Protein AF-A0A3P7WAK5-F1 (afdb_monomer_lite)

Organism: NCBI:txid42155

Secondary structure (DSSP, 8-state):
-HHHHHHHHHHHHHHHHHHHHHHTT---HHHHHHHHHHHHHHHHHHSS-SS--SS-HHHHTTT-SPPTT--------TTSSHHHHHHHHHHHHHH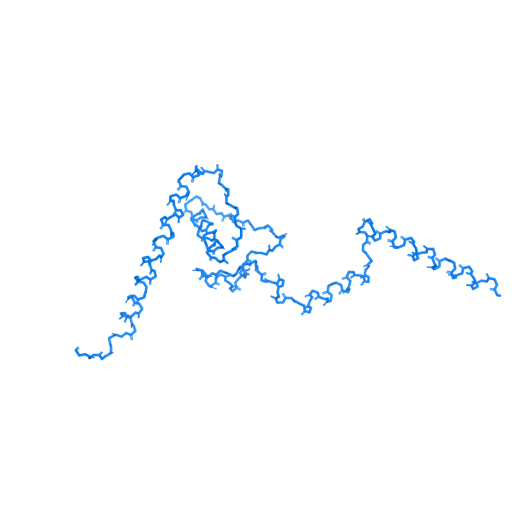TT-------SSS-HHHHHHHHHHHHHHHHHHHHHHHHHHHHHH------

Sequence (144 aa):
MLRSDRRREINKAIRDESIRLRGKGFRSLIDVRSELKSELIKDQMKMNGVAQWKRFDLLNRFMRGFRPGEMTVITGGTGFGKTTFLCEYALDLLVQGVRTLFCSFEMPDEKILKWMLVQFAALVFFLISFYIYFILDDKIACYR

Structure (mmCIF, N/CA/C/O backbone):
data_AF-A0A3P7WAK5-F1
#
_entry.id   AF-A0A3P7WAK5-F1
#
loop_
_atom_site.group_PDB
_atom_site.id
_atom_site.type_symbol
_atom_site.label_atom_id
_atom_site.label_alt_id
_atom_site.label_comp_id
_atom_site.label_asym_id
_atom_site.label_entity_id
_atom_site.label_seq_id
_atom_site.pdbx_PDB_ins_code
_atom_site.Cartn_x
_atom_site.Cartn_y
_atom_site.Cartn_z
_atom_site.occupancy
_atom_site.B_iso_or_equiv
_atom_site.auth_seq_id
_atom_site.auth_comp_id
_atom_site.auth_asym_id
_atom_site.auth_atom_id
_atom_site.pdbx_PDB_model_num
ATOM 1 N N . MET A 1 1 ? -32.601 15.902 55.111 1.00 52.00 1 MET A N 1
ATOM 2 C CA . MET A 1 1 ? -33.177 15.546 53.792 1.00 52.00 1 MET A CA 1
ATOM 3 C C . MET A 1 1 ? -32.788 16.502 52.650 1.00 52.00 1 MET A C 1
ATOM 5 O O . MET A 1 1 ? -32.572 16.023 51.554 1.00 52.00 1 MET A O 1
ATOM 9 N N . LEU A 1 2 ? -32.551 17.806 52.866 1.00 57.34 2 LEU A N 1
ATOM 10 C CA . LEU A 1 2 ? -32.174 18.763 51.790 1.00 57.34 2 LEU A CA 1
ATOM 11 C C . LEU A 1 2 ? -30.768 18.601 51.150 1.00 57.34 2 LEU A C 1
ATOM 13 O O . LEU A 1 2 ? -30.454 19.245 50.150 1.00 57.34 2 LEU A O 1
ATOM 17 N N . ARG A 1 3 ? -29.879 17.778 51.724 1.00 58.75 3 ARG A N 1
ATOM 18 C CA . ARG A 1 3 ? -28.513 17.531 51.200 1.00 58.75 3 ARG A CA 1
ATOM 19 C C . ARG A 1 3 ? -28.446 16.399 50.165 1.00 58.75 3 ARG A C 1
ATOM 21 O O . ARG A 1 3 ? -27.436 16.281 49.472 1.00 58.75 3 ARG A O 1
ATOM 28 N N . SER A 1 4 ? -29.461 15.538 50.098 1.00 61.03 4 SER A N 1
ATOM 29 C CA . SER A 1 4 ? -29.518 14.429 49.136 1.00 61.03 4 SER A CA 1
ATOM 30 C C . SER A 1 4 ? -30.060 14.876 47.780 1.00 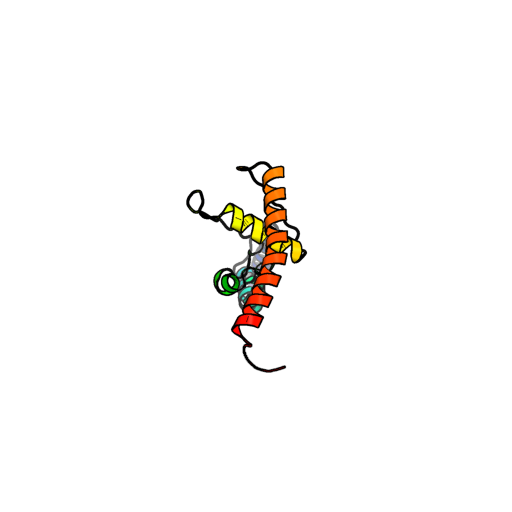61.03 4 SER A C 1
ATOM 32 O O . SER A 1 4 ? -29.533 14.428 46.766 1.00 61.03 4 SER A O 1
ATOM 34 N N . ASP A 1 5 ? -31.016 15.810 47.753 1.00 70.75 5 ASP A N 1
ATOM 35 C CA . ASP A 1 5 ? -31.586 16.333 46.500 1.00 70.75 5 ASP A CA 1
ATOM 36 C C . ASP A 1 5 ? -30.563 17.108 45.673 1.00 70.75 5 ASP A C 1
ATOM 38 O O . ASP A 1 5 ? -30.321 16.779 44.513 1.00 70.75 5 ASP A O 1
ATOM 42 N N . ARG A 1 6 ? -29.834 18.037 46.306 1.00 75.75 6 ARG A N 1
ATOM 43 C CA . ARG A 1 6 ? -28.770 18.794 45.624 1.00 75.75 6 ARG A CA 1
ATOM 44 C C . ARG A 1 6 ? -27.671 17.905 45.045 1.00 75.75 6 ARG A C 1
ATOM 46 O O . ARG A 1 6 ? -27.134 18.204 43.987 1.00 75.75 6 ARG A O 1
ATOM 53 N N . ARG A 1 7 ? -27.342 16.782 45.697 1.00 78.38 7 ARG A N 1
ATOM 54 C CA . ARG A 1 7 ? -26.376 15.811 45.149 1.00 78.38 7 ARG A CA 1
ATOM 55 C C . ARG A 1 7 ? -26.893 15.151 43.872 1.00 78.38 7 ARG A C 1
ATOM 57 O O . ARG A 1 7 ? -26.117 14.900 42.954 1.00 78.38 7 ARG A O 1
ATOM 64 N N . ARG A 1 8 ? -28.195 14.875 43.809 1.00 79.75 8 ARG A N 1
ATOM 65 C CA . ARG A 1 8 ? -28.838 14.264 42.644 1.00 79.75 8 ARG A CA 1
ATOM 66 C C . ARG A 1 8 ? -28.888 15.238 41.466 1.00 79.75 8 ARG A C 1
ATOM 68 O O . ARG A 1 8 ? -28.600 14.828 40.346 1.00 79.75 8 ARG A O 1
ATOM 75 N N . GLU A 1 9 ? -29.163 16.512 41.732 1.00 81.44 9 GLU A N 1
ATOM 76 C CA . GLU A 1 9 ? -29.130 17.587 40.732 1.00 81.44 9 GLU A CA 1
ATOM 77 C C . GLU A 1 9 ? -27.726 17.832 40.180 1.00 81.44 9 GLU A C 1
ATOM 79 O O . GLU A 1 9 ? -27.555 17.873 38.966 1.00 81.44 9 GLU A O 1
ATOM 84 N N . ILE A 1 10 ? -26.708 17.903 41.047 1.00 82.25 10 ILE A N 1
ATOM 85 C CA . ILE A 1 10 ? -25.308 18.066 40.624 1.00 82.25 10 ILE A CA 1
ATOM 86 C C . ILE A 1 10 ? -24.882 16.902 39.722 1.00 82.25 10 ILE A C 1
ATOM 88 O O . ILE A 1 10 ? -24.328 17.118 38.648 1.00 82.25 10 ILE A O 1
ATOM 92 N N . ASN A 1 11 ? -25.199 15.664 40.111 1.00 81.94 11 ASN A N 1
ATOM 93 C CA . ASN A 1 11 ? -24.878 14.491 39.298 1.00 81.94 11 ASN A CA 1
ATOM 94 C C . ASN A 1 11 ? -25.621 14.485 37.955 1.00 81.94 11 ASN A C 1
ATOM 96 O O . ASN A 1 11 ? -25.069 14.026 36.955 1.00 81.94 11 ASN A O 1
ATOM 100 N N . LYS A 1 12 ? -26.858 14.995 37.914 1.00 85.00 12 LYS A N 1
ATOM 101 C CA . LYS A 1 12 ? -27.623 15.141 36.672 1.00 85.00 12 LYS A CA 1
ATOM 102 C C . LYS A 1 12 ? -27.003 16.203 35.760 1.00 85.00 12 LYS A C 1
ATOM 104 O O . LYS A 1 12 ? -26.785 15.915 34.590 1.00 85.00 12 LYS A O 1
ATOM 109 N N . ALA A 1 13 ? -26.630 17.361 36.305 1.00 82.38 13 ALA A N 1
ATOM 110 C CA . ALA A 1 13 ? -25.971 18.433 35.562 1.00 82.38 13 ALA A CA 1
ATOM 111 C C . ALA A 1 13 ? -24.623 17.981 34.981 1.00 82.38 13 ALA A C 1
ATOM 113 O O . ALA A 1 13 ? -24.386 18.148 33.791 1.00 82.38 13 ALA A O 1
ATOM 114 N N . ILE A 1 14 ? -23.781 17.310 35.778 1.00 81.62 14 ILE A N 1
ATOM 115 C CA . ILE A 1 14 ? -22.507 16.740 35.304 1.00 81.62 14 ILE A CA 1
ATOM 116 C C . ILE A 1 14 ? -22.750 15.751 34.158 1.00 81.62 14 ILE A C 1
ATOM 118 O O . ILE A 1 14 ? -22.017 15.755 33.169 1.00 81.62 14 ILE A O 1
ATOM 122 N N . ARG A 1 15 ? -23.784 14.907 34.266 1.00 79.62 15 ARG A N 1
ATOM 123 C CA . ARG A 1 15 ? -24.112 13.927 33.227 1.00 79.62 15 ARG A CA 1
ATOM 124 C C . ARG A 1 15 ? -24.590 14.605 31.942 1.00 79.62 15 ARG A C 1
ATOM 126 O O . ARG A 1 15 ? -24.085 14.259 30.877 1.00 79.62 15 ARG A O 1
ATOM 133 N N . ASP A 1 16 ? -25.479 15.585 32.035 1.00 81.81 16 ASP A N 1
ATOM 134 C CA . ASP A 1 16 ? -26.000 16.314 30.874 1.00 81.81 16 ASP A CA 1
ATOM 135 C C . ASP A 1 16 ? -24.902 17.142 30.180 1.00 81.81 16 ASP A C 1
ATOM 137 O O . ASP A 1 16 ? -24.783 17.112 28.952 1.00 81.81 16 ASP A O 1
ATOM 141 N N . GLU A 1 17 ? -24.021 17.797 30.945 1.00 76.38 17 GLU A N 1
ATOM 142 C CA . GLU A 1 17 ? -22.853 18.513 30.412 1.00 76.38 17 GLU A CA 1
ATOM 143 C C . GLU A 1 17 ? -21.864 17.541 29.745 1.00 76.38 17 GLU A C 1
ATOM 145 O O . GLU A 1 17 ? -21.356 17.803 28.653 1.00 76.38 17 GLU A O 1
ATOM 150 N N . SER A 1 18 ? -21.638 16.366 30.348 1.00 70.00 18 SER A N 1
ATOM 151 C CA . SER A 1 18 ? -20.743 15.345 29.789 1.00 70.00 18 SER A CA 1
ATOM 152 C C . SER A 1 18 ? -21.228 14.814 28.435 1.00 70.00 18 SER A C 1
ATOM 154 O O . SER A 1 18 ? -20.413 14.545 27.554 1.00 70.00 18 SER A O 1
ATOM 156 N N . ILE A 1 19 ? -22.548 14.722 28.225 1.00 76.31 19 ILE A N 1
ATOM 157 C CA . ILE A 1 19 ? -23.145 14.312 26.945 1.00 76.31 19 ILE A CA 1
ATOM 158 C C . ILE A 1 19 ? -22.887 15.377 25.871 1.00 76.31 19 ILE A C 1
ATOM 160 O O . ILE A 1 19 ? -22.543 15.041 24.738 1.00 76.31 19 ILE A O 1
ATOM 164 N N . ARG A 1 20 ? -22.973 16.664 26.226 1.00 74.25 20 ARG A N 1
ATOM 165 C CA . ARG A 1 20 ? -22.669 17.775 25.307 1.00 74.25 20 ARG A CA 1
ATOM 166 C C . ARG A 1 20 ? -21.195 17.812 24.914 1.00 74.25 20 ARG A C 1
ATOM 168 O O . ARG A 1 20 ? -20.876 18.072 23.756 1.00 74.25 20 ARG A O 1
ATOM 175 N N . LEU A 1 21 ? -20.297 17.515 25.854 1.00 69.88 21 LEU A N 1
ATOM 176 C CA . LEU A 1 21 ? -18.859 17.441 25.590 1.00 69.88 21 LEU A CA 1
ATOM 177 C C . LEU A 1 21 ? -18.498 16.270 24.662 1.00 69.88 21 LEU A C 1
ATOM 179 O O . LEU A 1 21 ? -17.643 16.440 23.792 1.00 69.88 21 LEU A O 1
ATOM 183 N N . ARG A 1 22 ? -19.212 15.136 24.740 1.00 69.38 22 ARG A N 1
ATOM 184 C CA . ARG A 1 22 ? -19.054 14.030 23.773 1.00 69.38 22 ARG A CA 1
ATOM 185 C C . ARG A 1 22 ? -19.344 14.465 22.335 1.00 69.38 22 ARG A C 1
ATOM 187 O O . ARG A 1 22 ? -18.599 14.093 21.435 1.00 69.38 22 ARG A O 1
ATOM 194 N N . GLY A 1 23 ? -20.361 15.306 22.121 1.00 68.75 23 GLY A N 1
ATOM 195 C CA . GLY A 1 23 ? -20.677 15.880 20.804 1.00 68.75 23 GLY A CA 1
ATOM 196 C C . GLY A 1 23 ? -19.587 16.803 20.242 1.00 68.75 23 GLY A C 1
ATOM 197 O O . GLY A 1 23 ? -19.505 16.988 19.033 1.00 68.75 23 GLY A O 1
ATOM 198 N N . LYS A 1 24 ? -18.708 17.334 21.102 1.00 76.12 24 LYS A N 1
ATOM 199 C CA . LYS A 1 24 ? -17.528 18.130 20.723 1.00 76.12 24 LYS A CA 1
ATOM 200 C C . LYS A 1 24 ? -16.251 17.289 20.566 1.00 76.12 24 LYS A C 1
ATOM 202 O O . LYS A 1 24 ? -15.165 17.849 20.462 1.00 76.12 24 LYS A O 1
ATOM 207 N N . GLY A 1 25 ? -16.361 15.959 20.582 1.00 71.50 25 GLY A N 1
ATOM 208 C CA . GLY A 1 25 ? -15.224 15.043 20.446 1.00 71.50 25 GLY A CA 1
ATOM 209 C C . GLY A 1 25 ? -14.473 14.748 21.749 1.00 71.50 25 GLY A C 1
ATOM 210 O O . GLY A 1 25 ? -13.498 13.999 21.724 1.00 71.50 25 GLY A O 1
ATOM 211 N N . PHE A 1 26 ? -14.923 15.272 22.896 1.00 76.25 26 PHE A N 1
ATOM 212 C CA . PHE A 1 26 ? -14.339 14.944 24.198 1.00 76.25 26 PHE A CA 1
ATOM 213 C C . PHE A 1 26 ? -14.810 13.557 24.649 1.00 76.25 26 PHE A C 1
ATOM 215 O O . PHE A 1 26 ? -15.971 13.363 25.016 1.00 76.25 26 PHE A O 1
ATOM 222 N N . ARG A 1 27 ? -13.906 12.574 24.621 1.00 76.31 27 ARG A N 1
ATOM 223 C CA . ARG A 1 27 ? -14.178 11.212 25.103 1.00 76.31 27 ARG A CA 1
ATOM 224 C C . ARG A 1 27 ? -13.791 11.091 26.572 1.00 76.31 27 ARG A C 1
ATOM 226 O O . ARG A 1 27 ? -12.750 11.596 26.986 1.00 76.31 27 ARG A O 1
ATOM 233 N N . SER A 1 28 ? -14.616 10.415 27.370 1.00 80.25 28 SER A N 1
ATOM 234 C CA . SER A 1 28 ? -14.247 10.122 28.758 1.00 80.25 28 SER A CA 1
ATOM 235 C C . SER A 1 28 ? -13.257 8.958 28.814 1.00 80.25 28 SER A C 1
ATOM 237 O O . SER A 1 28 ? -13.271 8.083 27.949 1.00 80.25 28 SER A O 1
ATOM 239 N N . LEU A 1 29 ? -12.440 8.890 29.869 1.00 78.94 29 LEU A N 1
ATOM 240 C CA . LEU A 1 29 ? -11.501 7.779 30.078 1.00 78.94 29 LEU A CA 1
ATOM 241 C C . LEU A 1 29 ? -12.199 6.406 30.091 1.00 78.94 29 LEU A C 1
ATOM 243 O O . LEU A 1 29 ? -11.612 5.401 29.702 1.00 78.94 29 LEU A O 1
ATOM 247 N N . ILE A 1 30 ? -13.462 6.365 30.519 1.00 82.50 30 ILE A N 1
ATOM 248 C CA . ILE A 1 30 ? -14.283 5.150 30.538 1.00 82.50 30 ILE A CA 1
ATOM 249 C C . ILE A 1 30 ? -14.604 4.702 29.107 1.00 82.50 30 ILE A C 1
ATOM 251 O O . ILE A 1 30 ? -14.483 3.515 28.802 1.00 82.50 30 ILE A O 1
ATOM 255 N N . ASP A 1 31 ? -14.946 5.648 28.224 1.00 80.44 31 ASP A N 1
ATOM 256 C CA . ASP A 1 31 ? -15.195 5.360 26.808 1.00 80.44 31 ASP A CA 1
ATOM 257 C C . ASP A 1 31 ? -13.903 4.895 26.127 1.00 80.44 31 ASP A C 1
ATOM 259 O O . ASP A 1 31 ? -13.895 3.837 25.501 1.00 80.44 31 ASP A O 1
ATOM 263 N N . VAL A 1 32 ? -12.792 5.610 26.354 1.00 83.56 32 VAL A N 1
ATOM 264 C CA . VAL A 1 32 ? -11.462 5.252 25.829 1.00 83.56 32 VAL A CA 1
ATOM 265 C C . VAL A 1 32 ? -11.054 3.852 26.289 1.00 83.56 32 VAL A C 1
ATOM 267 O O . VAL A 1 32 ? -10.629 3.034 25.483 1.00 83.56 32 VAL A O 1
ATOM 270 N N . ARG A 1 33 ? -11.244 3.517 27.571 1.00 85.75 33 ARG A N 1
ATOM 271 C CA . ARG A 1 33 ? -10.946 2.176 28.098 1.00 85.75 33 ARG A CA 1
ATOM 272 C C . ARG A 1 33 ? -11.788 1.091 27.428 1.00 85.75 33 ARG A C 1
ATOM 274 O O . ARG A 1 33 ? -11.277 0.001 27.177 1.00 85.75 33 ARG A O 1
ATOM 281 N N . SER A 1 34 ? -13.072 1.351 27.190 1.00 81.19 34 SER A N 1
ATOM 282 C CA . SER A 1 34 ? -13.962 0.382 26.541 1.00 81.19 34 SER A CA 1
ATOM 283 C C . SER A 1 34 ? -13.585 0.145 25.076 1.00 81.19 34 SER A C 1
ATOM 285 O O . SER A 1 34 ? -13.572 -1.000 24.626 1.00 81.19 34 SER A O 1
ATOM 287 N N . GLU A 1 35 ? -13.186 1.206 24.374 1.00 80.69 35 GLU A N 1
ATOM 288 C CA . GLU A 1 35 ? -12.713 1.167 22.993 1.00 80.69 35 GLU A CA 1
ATOM 289 C C . GLU A 1 35 ? -11.379 0.427 22.896 1.00 80.69 35 GLU A C 1
ATOM 291 O O . GLU A 1 35 ? -11.301 -0.559 22.170 1.00 80.69 35 GLU A O 1
ATOM 296 N N . LEU A 1 36 ? -10.393 0.777 23.729 1.00 79.50 36 LEU A N 1
ATOM 297 C CA . LEU A 1 36 ? -9.106 0.077 23.812 1.00 79.50 36 LEU A CA 1
ATOM 298 C C . LEU A 1 36 ? -9.275 -1.411 24.124 1.00 79.50 36 LEU A C 1
ATOM 300 O O . LEU A 1 36 ? -8.626 -2.257 23.517 1.00 79.50 36 LEU A O 1
ATOM 304 N N . LYS A 1 37 ? -10.180 -1.762 25.048 1.00 81.31 37 LYS A N 1
ATOM 305 C CA . LYS A 1 37 ? -10.482 -3.168 25.345 1.00 81.31 37 LYS A CA 1
ATOM 306 C C . LYS A 1 37 ? -11.066 -3.875 24.119 1.00 81.31 37 LYS A C 1
ATOM 308 O O . LYS A 1 37 ? -10.738 -5.029 23.870 1.00 81.31 37 LYS A O 1
ATOM 313 N N . SER A 1 38 ? -11.925 -3.197 23.360 1.00 75.69 38 SER A N 1
ATOM 314 C CA . SER A 1 38 ? -12.497 -3.745 22.129 1.00 75.69 38 SER A CA 1
ATOM 315 C C . SER A 1 38 ? -11.472 -3.871 20.999 1.00 75.69 38 SER A C 1
ATOM 317 O O . SER A 1 38 ? -11.556 -4.821 20.227 1.00 75.69 38 SER A O 1
ATOM 319 N N . GLU A 1 39 ? -10.494 -2.965 20.928 1.00 73.44 39 GLU A N 1
ATOM 320 C CA . GLU A 1 39 ? -9.378 -3.019 19.982 1.00 73.44 39 GLU A CA 1
ATOM 321 C C . GLU A 1 39 ? -8.449 -4.183 20.302 1.00 73.44 39 GLU A C 1
ATOM 323 O O . GLU A 1 39 ? -8.243 -5.031 19.443 1.00 73.44 39 GLU A O 1
ATOM 328 N N . LEU A 1 40 ? -8.016 -4.302 21.559 1.00 73.38 40 LEU A N 1
ATOM 329 C CA . LEU A 1 40 ? -7.126 -5.373 22.011 1.00 73.38 40 LEU A CA 1
ATOM 330 C C . LEU A 1 40 ? -7.732 -6.770 21.794 1.00 73.38 40 LEU A C 1
ATOM 332 O O . LEU A 1 40 ? -7.027 -7.727 21.494 1.00 73.38 40 LEU A O 1
ATOM 336 N N . ILE A 1 41 ? -9.058 -6.902 21.920 1.00 78.38 41 ILE A N 1
ATOM 337 C CA . ILE A 1 41 ? -9.766 -8.167 21.663 1.00 78.38 41 ILE A CA 1
ATOM 338 C C . ILE A 1 41 ? -9.926 -8.435 20.151 1.00 78.38 41 ILE A C 1
ATOM 340 O O . ILE A 1 41 ? -9.973 -9.592 19.739 1.00 78.38 41 ILE A O 1
ATOM 344 N N . LYS A 1 42 ? -9.997 -7.395 19.306 1.00 65.94 42 LYS A N 1
ATOM 345 C CA . LYS A 1 42 ? -10.188 -7.494 17.840 1.00 65.94 42 LYS A CA 1
ATOM 346 C C . LYS A 1 42 ? -8.890 -7.359 17.030 1.00 65.94 42 LYS A C 1
ATOM 348 O O . LYS A 1 42 ? -8.945 -7.273 15.800 1.00 65.94 42 LYS A O 1
ATOM 353 N N . ASP A 1 43 ? -7.742 -7.355 17.698 1.00 64.12 43 ASP A N 1
ATOM 354 C CA . ASP A 1 43 ? -6.461 -6.859 17.180 1.00 64.12 43 ASP A CA 1
ATOM 355 C C . ASP A 1 43 ? -6.027 -7.491 15.851 1.00 64.12 43 ASP A C 1
ATOM 357 O O . ASP A 1 43 ? -5.459 -6.823 14.991 1.00 64.12 43 ASP A O 1
ATOM 361 N N . GLN A 1 44 ? -6.364 -8.763 15.621 1.00 61.41 44 GLN A N 1
ATOM 362 C CA . GLN A 1 44 ? -5.961 -9.502 14.419 1.00 61.41 44 GLN A CA 1
ATOM 363 C C . GLN A 1 44 ? -6.399 -8.821 13.109 1.00 61.41 44 GLN A C 1
ATOM 365 O O . GLN A 1 44 ? -5.648 -8.833 12.139 1.00 61.41 44 GLN A O 1
ATOM 370 N N . MET A 1 45 ? -7.580 -8.192 13.080 1.00 60.47 45 MET A N 1
ATOM 371 C CA . MET A 1 45 ? -8.106 -7.538 11.871 1.00 60.47 45 MET A CA 1
ATOM 372 C C . MET A 1 45 ? -7.616 -6.092 11.713 1.00 60.47 45 MET A C 1
ATOM 374 O O . MET A 1 45 ? -7.519 -5.615 10.589 1.00 60.47 45 MET A O 1
ATOM 378 N N . LYS A 1 46 ? -7.276 -5.400 12.813 1.00 63.97 46 LYS A N 1
ATOM 379 C CA . LYS A 1 46 ? -6.680 -4.048 12.774 1.00 63.97 46 LYS A CA 1
ATOM 380 C C . LYS A 1 46 ? -5.187 -4.068 12.454 1.00 63.97 46 LYS A C 1
ATOM 382 O O . LYS A 1 46 ? -4.667 -3.128 11.864 1.00 63.97 46 LYS A O 1
ATOM 387 N N . MET A 1 47 ? -4.501 -5.136 12.849 1.00 68.25 47 MET A N 1
ATOM 388 C CA . MET A 1 47 ? -3.073 -5.323 12.601 1.00 68.25 47 MET A CA 1
ATOM 389 C C . MET A 1 47 ? -2.749 -5.558 11.123 1.00 68.25 47 MET A C 1
ATOM 391 O O . MET A 1 47 ? -1.606 -5.331 10.715 1.00 68.25 47 MET A O 1
ATOM 395 N N . ASN A 1 48 ? -3.730 -6.021 10.348 1.00 80.62 48 ASN A N 1
ATOM 396 C CA . ASN A 1 48 ? -3.585 -6.324 8.936 1.00 80.62 48 ASN A CA 1
ATOM 397 C C . ASN A 1 48 ? -3.970 -5.104 8.094 1.00 80.62 48 ASN A C 1
ATOM 399 O O . ASN A 1 48 ? -4.967 -4.430 8.346 1.00 80.62 48 ASN A O 1
ATOM 403 N N . GLY A 1 49 ? -3.155 -4.820 7.088 1.00 83.25 49 GLY A N 1
ATOM 404 C CA . GLY A 1 49 ? -3.413 -3.798 6.096 1.00 83.25 49 GLY A CA 1
ATOM 405 C C . GLY A 1 49 ? -4.597 -4.121 5.190 1.00 83.25 49 GLY A C 1
ATOM 406 O O . GLY A 1 49 ? -5.119 -5.236 5.189 1.00 83.25 49 GLY A O 1
ATOM 407 N N . VAL A 1 50 ? -4.981 -3.127 4.384 1.00 83.62 50 VAL A N 1
ATOM 408 C CA . VAL A 1 50 ? -6.105 -3.173 3.428 1.00 83.62 50 VAL A CA 1
ATOM 409 C C . VAL A 1 50 ? -6.043 -4.413 2.536 1.00 83.62 50 VAL A C 1
ATOM 411 O O . VAL A 1 50 ? -7.068 -5.016 2.231 1.00 83.62 50 VAL A O 1
ATOM 414 N N . ALA A 1 51 ? -4.835 -4.801 2.147 1.00 85.31 51 ALA A N 1
ATOM 415 C CA . ALA A 1 51 ? -4.544 -6.040 1.455 1.00 85.31 51 ALA A CA 1
ATOM 416 C C . ALA A 1 51 ? -3.205 -6.586 1.953 1.00 85.31 51 ALA A C 1
ATOM 418 O O . ALA A 1 51 ? -2.307 -5.826 2.328 1.00 85.31 51 ALA A O 1
ATOM 419 N N . GLN A 1 52 ? -3.093 -7.913 1.974 1.00 88.19 52 GLN A N 1
ATOM 420 C CA . GLN A 1 52 ? -1.818 -8.580 2.208 1.00 88.19 52 GLN A CA 1
ATOM 421 C C . GLN A 1 52 ? -1.006 -8.578 0.913 1.00 88.19 52 GLN A C 1
ATOM 423 O O . GLN A 1 52 ? -1.555 -8.612 -0.188 1.00 88.19 52 GLN A O 1
ATOM 428 N N . TRP A 1 53 ? 0.311 -8.548 1.054 1.00 86.81 53 TRP A N 1
ATOM 429 C CA . TRP A 1 53 ? 1.245 -8.670 -0.055 1.00 86.81 53 TRP A CA 1
ATOM 430 C C . TRP A 1 53 ? 1.062 -10.061 -0.676 1.00 86.81 53 TRP A C 1
ATOM 432 O O . TRP A 1 53 ? 1.234 -11.035 0.044 1.00 86.81 53 TRP A O 1
ATOM 442 N N . LYS A 1 54 ? 0.708 -10.183 -1.961 1.00 84.00 54 LYS A N 1
ATOM 443 C CA . LYS A 1 54 ? 0.664 -11.496 -2.651 1.00 84.00 54 LYS A CA 1
ATOM 444 C C . LYS A 1 54 ? 1.930 -11.763 -3.446 1.00 84.00 54 LYS A C 1
ATOM 446 O O . LYS A 1 54 ? 2.371 -12.895 -3.586 1.00 84.00 54 LYS A O 1
ATOM 451 N N . ARG A 1 55 ? 2.514 -10.703 -4.006 1.00 77.38 55 ARG A N 1
ATOM 452 C CA . ARG A 1 55 ? 3.749 -10.802 -4.804 1.00 77.38 55 ARG A CA 1
ATOM 453 C C . ARG A 1 55 ? 4.992 -10.860 -3.917 1.00 77.38 55 ARG A C 1
ATOM 455 O O . ARG A 1 55 ? 6.023 -11.382 -4.324 1.00 77.38 55 ARG A O 1
ATOM 462 N N . PHE A 1 56 ? 4.871 -10.378 -2.680 1.00 82.00 56 PHE A N 1
ATOM 463 C CA . PHE A 1 56 ? 5.928 -10.406 -1.676 1.00 82.00 56 PHE A CA 1
ATOM 464 C C . PHE A 1 56 ? 5.442 -11.002 -0.351 1.00 82.00 56 PHE A C 1
ATOM 466 O O . PHE A 1 56 ? 5.409 -10.321 0.673 1.00 82.00 56 PHE A O 1
ATOM 473 N N . ASP A 1 57 ? 5.102 -12.290 -0.339 1.00 83.44 57 ASP A N 1
ATOM 474 C CA . ASP A 1 57 ? 4.551 -12.947 0.856 1.00 83.44 57 ASP A CA 1
ATOM 475 C C . ASP A 1 57 ? 5.453 -12.836 2.096 1.00 83.44 57 ASP A C 1
ATOM 477 O O . ASP A 1 57 ? 4.970 -12.753 3.227 1.00 83.44 57 ASP A O 1
ATOM 481 N N . LEU A 1 58 ? 6.776 -12.771 1.907 1.00 86.00 58 LEU A N 1
ATOM 482 C CA . LEU A 1 58 ? 7.732 -12.591 3.002 1.00 86.00 58 LEU A CA 1
ATOM 483 C C . LEU A 1 58 ? 7.515 -11.261 3.747 1.00 86.00 58 LEU A C 1
ATOM 485 O O . LEU A 1 58 ? 7.649 -11.211 4.971 1.00 86.00 58 LEU A O 1
ATOM 489 N N . LEU A 1 59 ? 7.134 -10.198 3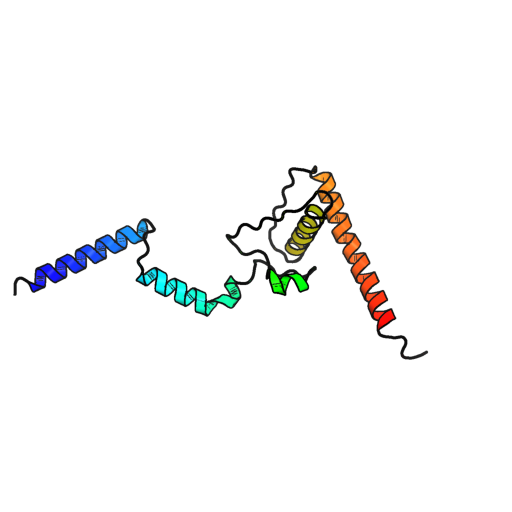.031 1.00 85.06 59 LEU A N 1
ATOM 490 C CA . LEU A 1 59 ? 6.864 -8.879 3.607 1.00 85.06 59 LEU A CA 1
ATOM 491 C C . LEU A 1 59 ? 5.621 -8.887 4.506 1.00 85.06 59 LEU A C 1
ATOM 493 O O . LEU A 1 59 ? 5.556 -8.080 5.435 1.00 85.06 59 LEU A O 1
ATOM 497 N N . ASN A 1 60 ? 4.694 -9.839 4.339 1.00 87.12 60 ASN A N 1
ATOM 498 C CA . ASN A 1 60 ? 3.571 -10.007 5.268 1.00 87.12 60 ASN A CA 1
ATOM 499 C C . ASN A 1 60 ? 4.039 -10.307 6.694 1.00 87.12 60 ASN A C 1
ATOM 501 O O . ASN A 1 60 ? 3.377 -9.896 7.641 1.00 87.12 60 ASN A O 1
ATOM 505 N N . ARG A 1 61 ? 5.192 -10.967 6.882 1.00 85.88 61 ARG A N 1
ATOM 506 C CA . ARG A 1 61 ? 5.715 -11.256 8.230 1.00 85.88 61 ARG A CA 1
ATOM 507 C C . ARG A 1 61 ? 6.076 -9.986 8.998 1.00 85.88 61 ARG A C 1
ATOM 509 O O . ARG A 1 61 ? 5.944 -9.967 10.219 1.00 85.88 61 ARG A O 1
ATOM 516 N N . PHE A 1 62 ? 6.503 -8.947 8.283 1.00 84.38 62 PHE A N 1
ATOM 517 C CA . PHE A 1 62 ? 7.007 -7.707 8.869 1.00 84.38 62 PHE A CA 1
ATOM 518 C C . PHE A 1 62 ? 5.969 -6.585 8.828 1.00 84.38 62 PHE A C 1
ATOM 520 O O . PHE A 1 62 ? 5.681 -5.973 9.849 1.00 84.38 62 PHE A O 1
ATOM 527 N N . MET A 1 63 ? 5.397 -6.330 7.652 1.00 82.44 63 MET A N 1
ATOM 528 C CA . MET A 1 63 ? 4.545 -5.168 7.393 1.00 82.44 63 MET A CA 1
ATOM 529 C C . MET A 1 63 ? 3.057 -5.493 7.522 1.00 82.44 63 MET A C 1
ATOM 531 O O . MET A 1 63 ? 2.277 -4.616 7.866 1.00 82.44 63 MET A O 1
ATOM 535 N N . ARG A 1 64 ? 2.649 -6.738 7.224 1.00 85.56 64 ARG A N 1
ATOM 536 C CA . ARG A 1 64 ? 1.234 -7.171 7.171 1.00 85.56 64 ARG A CA 1
ATOM 537 C C . ARG A 1 64 ? 0.335 -6.279 6.302 1.00 85.56 64 ARG A C 1
ATOM 539 O O . ARG A 1 64 ? -0.863 -6.208 6.544 1.00 85.56 64 ARG A O 1
ATOM 546 N N . GLY A 1 65 ? 0.891 -5.608 5.296 1.00 87.12 65 GLY A N 1
ATOM 547 C CA . GLY A 1 65 ? 0.168 -4.685 4.405 1.00 87.12 65 GLY A CA 1
ATOM 54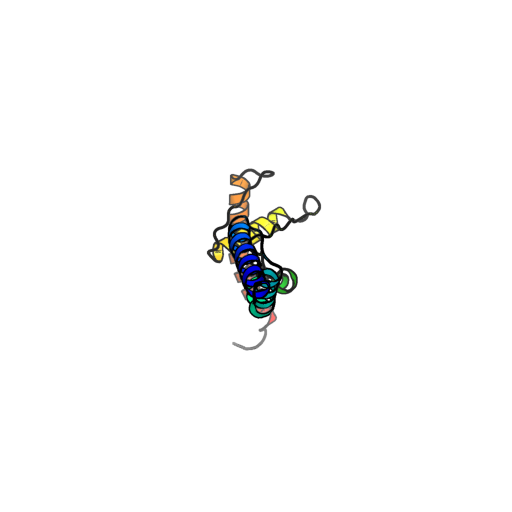8 C C . GLY A 1 65 ? 0.043 -3.255 4.946 1.00 87.12 65 GLY A C 1
ATOM 549 O O . GLY A 1 65 ? 0.308 -2.988 6.113 1.00 87.12 65 GLY A O 1
ATOM 550 N N . PHE A 1 66 ? -0.373 -2.315 4.094 1.00 87.62 66 PHE A N 1
ATOM 551 C CA . PHE A 1 66 ? -0.599 -0.920 4.512 1.00 87.62 66 PHE A CA 1
ATOM 552 C C . PHE A 1 66 ? -1.947 -0.759 5.210 1.00 87.62 66 PHE A C 1
ATOM 554 O O . PHE A 1 66 ? -2.981 -1.148 4.663 1.00 87.62 66 PHE A O 1
ATOM 561 N N . ARG A 1 67 ? -1.947 -0.181 6.412 1.00 86.94 67 ARG A N 1
ATOM 562 C CA . ARG A 1 67 ? -3.147 -0.054 7.244 1.00 86.94 67 ARG A CA 1
ATOM 563 C C . ARG A 1 67 ? -3.946 1.213 6.924 1.00 86.94 67 ARG A C 1
ATOM 565 O O . ARG A 1 67 ? -3.358 2.256 6.633 1.00 86.94 67 ARG A O 1
ATOM 572 N N . PRO A 1 68 ? -5.288 1.153 6.990 1.00 83.38 68 PRO A N 1
ATOM 573 C CA . PRO A 1 68 ? -6.123 2.336 6.816 1.00 83.38 68 PRO A CA 1
ATOM 574 C C . PRO A 1 68 ? -5.798 3.410 7.861 1.00 83.38 68 PRO A C 1
ATOM 576 O O . PRO A 1 68 ? -5.737 3.116 9.052 1.00 83.38 68 PRO A O 1
ATOM 579 N N . GLY A 1 69 ? -5.647 4.661 7.424 1.00 84.06 69 GLY A N 1
ATOM 580 C CA . GLY A 1 69 ? -5.379 5.796 8.317 1.00 84.06 69 GLY A CA 1
ATOM 581 C C . GLY A 1 69 ? -3.917 5.947 8.751 1.00 84.06 69 GLY A C 1
ATOM 582 O O . GLY A 1 69 ? -3.611 6.884 9.483 1.00 84.06 69 GLY A O 1
ATOM 583 N N . GLU A 1 70 ? -3.017 5.078 8.287 1.00 86.50 70 GLU A N 1
ATOM 584 C CA . GLU A 1 70 ? -1.574 5.213 8.495 1.00 86.50 70 GLU A CA 1
ATOM 585 C C . GLU A 1 70 ? -0.884 5.824 7.264 1.00 86.50 70 GLU A C 1
ATOM 587 O O . GLU A 1 70 ? -1.336 5.672 6.128 1.00 86.50 70 GLU A O 1
ATOM 592 N N . MET A 1 71 ? 0.244 6.504 7.493 1.00 89.19 71 MET A N 1
ATOM 593 C CA . MET A 1 71 ? 1.118 7.021 6.439 1.00 89.19 71 MET A CA 1
ATOM 594 C C . MET A 1 71 ? 2.428 6.234 6.437 1.00 89.19 71 MET A C 1
ATOM 596 O O . MET A 1 71 ? 3.210 6.312 7.382 1.00 89.19 71 MET A O 1
ATOM 600 N N . THR A 1 72 ? 2.685 5.488 5.363 1.00 89.12 72 THR A N 1
ATOM 601 C CA . THR A 1 72 ? 3.934 4.738 5.182 1.00 89.12 72 THR A CA 1
ATOM 602 C C . THR A 1 72 ? 4.902 5.527 4.304 1.00 89.12 72 THR A C 1
ATOM 604 O O . THR A 1 72 ? 4.558 5.911 3.188 1.00 89.12 72 THR A O 1
ATOM 607 N N . VAL A 1 73 ? 6.126 5.748 4.790 1.00 92.00 73 VAL A N 1
ATOM 608 C CA . VAL A 1 73 ? 7.182 6.466 4.061 1.00 92.00 73 VAL A CA 1
ATOM 609 C C . VAL A 1 73 ? 8.294 5.492 3.686 1.00 92.00 73 VAL A C 1
ATOM 611 O O . VAL A 1 73 ? 8.835 4.805 4.549 1.00 92.00 73 VAL A O 1
ATOM 614 N N . ILE A 1 74 ? 8.651 5.449 2.402 1.00 90.81 74 ILE A N 1
ATOM 615 C CA . ILE A 1 74 ? 9.751 4.625 1.885 1.00 90.81 74 ILE A CA 1
ATOM 616 C C . ILE A 1 74 ? 10.899 5.541 1.469 1.00 90.81 74 ILE A C 1
ATOM 618 O O . ILE A 1 74 ? 10.731 6.408 0.612 1.00 90.81 74 ILE A O 1
ATOM 622 N N . THR A 1 75 ? 12.075 5.335 2.056 1.00 93.81 75 THR A N 1
ATOM 623 C CA . THR A 1 75 ? 13.279 6.140 1.807 1.00 93.81 75 THR A CA 1
ATOM 624 C C . THR A 1 75 ? 14.449 5.265 1.352 1.00 93.81 75 THR A C 1
ATOM 626 O O . THR A 1 75 ? 14.409 4.041 1.447 1.00 93.81 75 THR A O 1
ATOM 629 N N . GLY A 1 76 ? 15.481 5.887 0.779 1.00 93.31 76 GLY A N 1
ATOM 630 C CA . GLY A 1 76 ? 16.661 5.200 0.241 1.00 93.31 76 GLY A CA 1
ATOM 631 C C . GLY A 1 76 ? 17.307 5.977 -0.909 1.00 93.31 76 GLY A C 1
ATOM 632 O O . GLY A 1 76 ? 16.689 6.885 -1.469 1.00 93.31 76 GLY A O 1
ATOM 633 N N . GLY A 1 77 ? 18.535 5.615 -1.287 1.00 92.62 77 GLY A N 1
ATOM 634 C CA . GLY A 1 77 ? 19.295 6.286 -2.349 1.00 92.62 77 GLY A CA 1
ATOM 635 C C . GLY A 1 77 ? 18.671 6.162 -3.746 1.00 92.62 77 GLY A C 1
ATOM 636 O O . GLY A 1 77 ? 17.760 5.360 -3.988 1.00 92.62 77 GLY A O 1
ATOM 637 N N . THR A 1 78 ? 19.130 6.979 -4.690 1.00 87.69 78 THR A N 1
ATOM 638 C CA . THR A 1 78 ? 18.744 6.881 -6.107 1.00 87.69 78 THR A CA 1
ATOM 639 C C . THR A 1 78 ? 19.183 5.528 -6.670 1.00 87.69 78 THR A C 1
ATOM 641 O O . THR A 1 78 ? 20.256 5.038 -6.339 1.00 87.69 78 THR A O 1
ATOM 644 N N . GLY A 1 79 ? 18.337 4.884 -7.477 1.00 84.62 79 GLY A N 1
ATOM 645 C CA . GLY A 1 79 ? 18.638 3.557 -8.036 1.00 84.62 79 GLY A CA 1
ATOM 646 C C . GLY A 1 79 ? 18.376 2.361 -7.108 1.00 84.62 79 GLY A C 1
ATOM 647 O O . GLY A 1 79 ? 18.469 1.229 -7.559 1.00 84.62 79 GLY A O 1
ATOM 648 N N . PHE A 1 80 ? 17.947 2.566 -5.856 1.00 91.06 80 PHE A N 1
ATOM 649 C CA . PHE A 1 80 ? 17.651 1.471 -4.907 1.00 91.06 80 PHE A CA 1
ATOM 650 C C . PHE A 1 80 ? 16.312 0.755 -5.184 1.00 91.06 80 PHE A C 1
ATOM 652 O O . PHE A 1 80 ? 15.846 -0.045 -4.380 1.00 91.06 80 PHE A O 1
ATOM 659 N N . GLY A 1 81 ? 15.641 1.077 -6.293 1.00 88.00 81 GLY A N 1
ATOM 660 C CA . GLY A 1 81 ? 14.395 0.416 -6.683 1.00 88.00 81 GLY A CA 1
ATOM 661 C C . GLY A 1 81 ? 13.139 0.865 -5.928 1.00 88.00 81 GLY A C 1
ATOM 662 O O . GLY A 1 81 ? 12.118 0.200 -6.036 1.00 88.00 81 GLY A O 1
ATOM 663 N N . LYS A 1 82 ? 13.157 1.997 -5.209 1.00 92.75 82 LYS A N 1
ATOM 664 C CA . LYS A 1 82 ? 11.979 2.515 -4.474 1.00 92.75 82 LYS A CA 1
ATOM 665 C C . LYS A 1 82 ? 10.743 2.655 -5.365 1.00 92.75 82 LYS A C 1
ATOM 667 O O . LYS A 1 82 ? 9.676 2.146 -5.041 1.00 92.75 82 LYS A O 1
ATOM 672 N N . THR A 1 83 ? 10.902 3.316 -6.510 1.00 89.81 83 THR A N 1
ATOM 673 C CA . THR A 1 83 ? 9.800 3.535 -7.451 1.00 89.81 83 THR A CA 1
ATOM 674 C C . THR A 1 83 ? 9.353 2.226 -8.087 1.00 89.81 83 THR A C 1
ATOM 676 O O . THR A 1 83 ? 8.158 1.994 -8.223 1.00 89.81 83 THR A O 1
ATOM 679 N N . THR A 1 84 ? 10.299 1.332 -8.386 1.00 89.44 84 THR A N 1
ATOM 680 C CA . THR A 1 84 ? 10.033 -0.027 -8.877 1.00 89.44 84 THR A CA 1
ATOM 681 C C . THR A 1 84 ? 9.174 -0.814 -7.888 1.00 89.44 84 THR A C 1
ATOM 683 O O . THR A 1 84 ? 8.174 -1.395 -8.294 1.00 89.44 84 THR A O 1
ATOM 686 N N . PHE A 1 85 ? 9.523 -0.781 -6.600 1.00 89.25 85 PHE A N 1
ATOM 687 C CA . PHE A 1 85 ? 8.791 -1.436 -5.518 1.00 89.25 85 PHE A CA 1
ATOM 688 C C . PHE A 1 85 ? 7.390 -0.846 -5.314 1.00 89.25 85 PHE A C 1
ATOM 690 O O . PHE A 1 85 ? 6.420 -1.584 -5.175 1.00 89.25 85 PHE A O 1
ATOM 697 N N . LEU A 1 86 ? 7.264 0.484 -5.334 1.00 90.81 86 LEU A N 1
ATOM 698 C CA . LEU A 1 86 ? 5.969 1.152 -5.195 1.00 90.81 86 LEU A CA 1
ATOM 699 C C . LEU A 1 86 ? 5.036 0.864 -6.377 1.00 90.81 86 LEU A C 1
ATOM 701 O O . LEU A 1 86 ? 3.848 0.638 -6.161 1.00 90.81 86 LEU A O 1
ATOM 705 N N . CYS A 1 87 ? 5.558 0.842 -7.608 1.00 90.31 87 CYS A N 1
ATOM 706 C CA . CYS A 1 87 ? 4.774 0.478 -8.792 1.00 90.31 87 CYS A CA 1
ATOM 707 C C . CYS A 1 87 ? 4.277 -0.969 -8.701 1.00 90.31 87 CYS A C 1
ATOM 709 O O . CYS A 1 87 ? 3.104 -1.251 -8.933 1.00 90.31 87 CYS A O 1
ATOM 711 N N . GLU A 1 88 ? 5.169 -1.865 -8.291 1.00 88.00 88 GLU A N 1
ATOM 712 C CA . GLU A 1 88 ? 4.895 -3.285 -8.123 1.00 88.00 88 GLU A CA 1
ATOM 713 C C . GLU A 1 88 ? 3.803 -3.543 -7.078 1.00 88.00 88 GLU A C 1
ATOM 715 O O . GLU A 1 88 ? 2.871 -4.312 -7.311 1.00 88.00 88 GLU A O 1
ATOM 720 N N . TYR A 1 89 ? 3.876 -2.850 -5.942 1.00 89.00 89 TYR A N 1
ATOM 721 C CA . TYR A 1 89 ? 2.861 -2.959 -4.905 1.00 89.00 89 TYR A CA 1
ATOM 722 C C . TYR A 1 89 ? 1.527 -2.320 -5.310 1.00 89.00 89 TYR A C 1
ATOM 724 O O . TYR A 1 89 ? 0.468 -2.868 -5.016 1.00 89.00 89 TYR A O 1
ATOM 732 N N . ALA A 1 90 ? 1.549 -1.193 -6.028 1.00 89.75 90 ALA A N 1
ATOM 733 C CA . ALA A 1 90 ? 0.329 -0.584 -6.554 1.00 89.75 90 ALA A CA 1
ATOM 734 C C . ALA A 1 90 ? -0.411 -1.528 -7.518 1.00 89.75 90 ALA A C 1
ATOM 736 O O . ALA A 1 90 ? -1.637 -1.620 -7.465 1.00 89.75 90 ALA A O 1
ATOM 737 N N . LEU A 1 91 ? 0.328 -2.274 -8.347 1.00 88.88 91 LEU A N 1
ATOM 738 C CA . LEU A 1 91 ? -0.234 -3.324 -9.199 1.00 88.88 91 LEU A CA 1
ATOM 739 C C . LEU A 1 91 ? -0.800 -4.489 -8.385 1.00 88.88 91 LEU A C 1
ATOM 741 O O . LEU A 1 91 ? -1.882 -4.972 -8.707 1.00 88.88 91 LEU A O 1
ATOM 745 N N . ASP A 1 92 ? -0.105 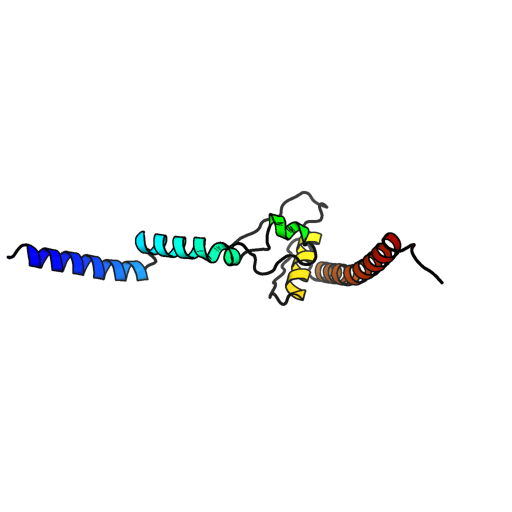-4.924 -7.332 1.00 88.62 92 ASP A N 1
ATOM 746 C CA . ASP A 1 92 ? -0.594 -5.986 -6.446 1.00 88.62 92 ASP A CA 1
ATOM 747 C C . ASP A 1 92 ? -1.947 -5.605 -5.818 1.00 88.62 92 ASP A C 1
ATOM 749 O O . ASP A 1 92 ? -2.914 -6.361 -5.897 1.00 88.62 92 ASP A O 1
ATOM 753 N N . LEU A 1 93 ? -2.059 -4.381 -5.293 1.00 88.50 93 LEU A N 1
ATOM 754 C CA . LEU A 1 93 ? -3.314 -3.845 -4.760 1.00 88.50 93 LEU A CA 1
ATOM 755 C C . LEU A 1 93 ? -4.426 -3.795 -5.818 1.00 88.50 93 LEU A C 1
ATOM 757 O O . LEU A 1 93 ? -5.551 -4.225 -5.550 1.00 88.50 93 LEU A O 1
ATOM 761 N N . LEU A 1 94 ? -4.106 -3.321 -7.026 1.00 86.94 94 LEU A N 1
ATOM 762 C CA . LEU A 1 94 ? -5.057 -3.230 -8.134 1.00 86.94 94 LEU A CA 1
ATOM 763 C C . LEU A 1 94 ? -5.596 -4.613 -8.535 1.00 86.94 94 LEU A C 1
ATOM 765 O O . LEU A 1 94 ? -6.805 -4.778 -8.694 1.00 86.94 94 LEU A O 1
ATOM 769 N N . VAL A 1 95 ? -4.722 -5.620 -8.650 1.00 87.00 95 VAL A N 1
ATOM 770 C CA . VAL A 1 95 ? -5.095 -7.012 -8.976 1.00 87.00 95 VAL A CA 1
ATOM 771 C C . VAL A 1 95 ? -5.963 -7.631 -7.881 1.00 87.00 95 VAL A C 1
ATOM 773 O O . VAL A 1 95 ? -6.845 -8.441 -8.163 1.00 87.00 95 VAL A O 1
ATOM 776 N N . GLN A 1 96 ? -5.753 -7.236 -6.626 1.00 86.31 96 GLN A N 1
ATOM 777 C CA . GLN A 1 96 ? -6.582 -7.651 -5.495 1.00 86.31 96 GLN A CA 1
ATOM 778 C C . GLN A 1 96 ? -7.936 -6.924 -5.425 1.00 86.31 96 GLN A C 1
ATOM 780 O O . GLN A 1 96 ? -8.741 -7.226 -4.544 1.00 86.31 96 GLN A O 1
ATOM 785 N N . GLY A 1 97 ? -8.212 -5.997 -6.347 1.00 86.12 97 GLY A N 1
ATOM 786 C CA . GLY A 1 97 ? -9.456 -5.230 -6.394 1.00 86.12 97 GLY A CA 1
ATOM 787 C C . GLY A 1 97 ? -9.496 -4.056 -5.413 1.00 86.12 97 GLY A C 1
ATOM 788 O O . GLY A 1 97 ? -10.566 -3.493 -5.171 1.00 86.12 97 GLY A O 1
ATOM 789 N N . VAL A 1 98 ? -8.352 -3.666 -4.842 1.00 87.44 98 VAL A N 1
ATOM 790 C CA . VAL A 1 98 ? -8.249 -2.480 -3.989 1.00 87.44 98 VAL A CA 1
ATOM 791 C C . VAL A 1 98 ? -8.184 -1.241 -4.877 1.00 87.44 98 VAL A C 1
ATOM 793 O O . VAL A 1 98 ? -7.433 -1.178 -5.848 1.00 87.44 98 VAL A O 1
ATOM 796 N N . ARG A 1 99 ? -8.982 -0.223 -4.544 1.00 85.25 99 ARG A N 1
ATOM 797 C CA . ARG A 1 99 ? -8.937 1.065 -5.243 1.00 85.25 99 ARG A CA 1
ATOM 798 C C . ARG A 1 99 ? -7.645 1.788 -4.876 1.00 85.25 99 ARG A C 1
ATOM 800 O O . ARG A 1 99 ? -7.495 2.238 -3.742 1.00 85.25 99 ARG A O 1
ATOM 807 N N . THR A 1 100 ? -6.743 1.920 -5.839 1.00 86.06 100 THR A N 1
ATOM 808 C CA . THR A 1 100 ? -5.418 2.513 -5.637 1.00 86.06 100 THR A CA 1
ATOM 809 C C . THR A 1 100 ? -5.254 3.746 -6.515 1.00 86.06 100 THR A C 1
ATOM 811 O O . THR A 1 100 ? -5.438 3.680 -7.727 1.00 86.06 100 THR A O 1
ATOM 814 N N . LEU A 1 101 ? -4.896 4.873 -5.898 1.00 87.69 101 LEU A N 1
ATOM 815 C CA . LEU A 1 101 ? -4.440 6.071 -6.596 1.00 87.69 101 LEU A CA 1
ATOM 816 C C . LEU A 1 101 ? -2.911 6.072 -6.587 1.00 87.69 101 LEU A C 1
ATOM 818 O O . LEU A 1 101 ? -2.306 5.984 -5.519 1.00 87.69 101 LEU A O 1
ATOM 822 N N . PHE A 1 102 ? -2.299 6.181 -7.762 1.00 88.19 102 PHE A N 1
ATOM 823 C CA . PHE A 1 102 ? -0.854 6.314 -7.899 1.00 88.19 102 PHE A CA 1
ATOM 824 C C . PHE A 1 102 ? -0.526 7.684 -8.485 1.00 88.19 102 PHE A C 1
ATOM 826 O O . PHE A 1 102 ? -1.039 8.044 -9.541 1.00 88.19 102 PHE A O 1
ATOM 833 N N . CYS A 1 103 ? 0.332 8.437 -7.803 1.00 85.38 103 CYS A N 1
ATOM 834 C CA . CYS A 1 103 ? 0.786 9.750 -8.247 1.00 85.38 103 CYS A CA 1
ATOM 835 C C . CYS A 1 103 ? 2.310 9.772 -8.250 1.00 85.38 103 CYS A C 1
ATOM 837 O O . CYS A 1 103 ? 2.941 9.417 -7.253 1.00 85.38 103 CYS A O 1
ATOM 839 N N . SER A 1 104 ? 2.896 10.220 -9.356 1.00 85.12 104 SER A N 1
ATOM 840 C CA . SER A 1 104 ? 4.333 10.435 -9.465 1.00 85.12 104 SER A CA 1
ATOM 841 C C . SER A 1 104 ? 4.634 11.882 -9.787 1.00 85.12 104 SER A C 1
ATOM 843 O O . SER A 1 104 ? 4.043 12.464 -10.687 1.00 85.12 104 SER A O 1
ATOM 845 N N . PHE A 1 105 ? 5.611 12.424 -9.069 1.00 85.31 105 PHE A N 1
ATOM 846 C CA . PHE A 1 105 ? 6.115 13.778 -9.277 1.00 85.31 105 PHE A CA 1
ATOM 847 C C . PHE A 1 105 ? 7.539 13.800 -9.849 1.00 85.31 105 PHE A C 1
ATOM 849 O O . PHE A 1 105 ? 8.033 14.859 -10.215 1.00 85.31 105 PHE A O 1
ATOM 856 N N . GLU A 1 106 ? 8.207 12.644 -9.928 1.00 85.31 106 GLU A N 1
ATOM 857 C CA . GLU A 1 106 ? 9.580 12.529 -10.440 1.00 85.31 106 GLU A CA 1
ATOM 858 C C . GLU A 1 106 ? 9.606 12.084 -11.909 1.00 85.31 106 GLU A C 1
ATOM 860 O O . GLU A 1 106 ? 10.401 12.577 -12.706 1.00 85.31 106 GLU A O 1
ATOM 865 N N . MET A 1 107 ? 8.722 11.156 -12.285 1.00 83.38 107 MET A N 1
ATOM 866 C CA . MET A 1 107 ? 8.596 10.649 -13.652 1.00 83.38 107 MET A CA 1
ATOM 867 C C . MET A 1 107 ? 7.229 10.995 -14.251 1.00 83.38 107 MET A C 1
ATOM 869 O O . MET A 1 107 ? 6.241 10.965 -13.515 1.00 83.38 107 MET A O 1
ATOM 873 N N . PRO A 1 108 ? 7.155 11.251 -15.573 1.00 86.19 108 PRO A N 1
ATOM 874 C CA . PRO A 1 108 ? 5.894 11.503 -16.259 1.00 86.19 108 PRO A CA 1
ATOM 875 C C . PRO A 1 108 ? 5.016 10.247 -16.299 1.00 86.19 108 PRO A C 1
ATOM 877 O O . PRO A 1 108 ? 5.523 9.122 -16.400 1.00 86.19 108 PRO A O 1
ATOM 880 N N . ASP A 1 109 ? 3.701 10.457 -16.290 1.00 85.75 109 ASP A N 1
ATOM 881 C CA . ASP A 1 109 ? 2.690 9.400 -16.165 1.00 85.75 109 ASP A CA 1
ATOM 882 C C . ASP A 1 109 ? 2.830 8.310 -17.237 1.00 85.75 109 ASP A C 1
ATOM 884 O O . ASP A 1 109 ? 2.790 7.120 -16.926 1.00 85.75 109 ASP A O 1
ATOM 888 N N . GLU A 1 110 ? 3.101 8.688 -18.491 1.00 84.50 110 GLU A N 1
ATOM 889 C CA . GLU A 1 110 ? 3.291 7.730 -19.589 1.00 84.50 110 GLU A CA 1
ATOM 890 C C . GLU A 1 110 ? 4.435 6.745 -19.332 1.00 84.50 110 GLU A C 1
ATOM 892 O O . GLU A 1 110 ? 4.350 5.563 -19.677 1.00 84.50 110 GLU A O 1
ATOM 897 N N . LYS A 1 111 ? 5.533 7.229 -18.741 1.00 84.81 111 LYS A N 1
ATOM 898 C CA . LYS A 1 111 ? 6.721 6.412 -18.485 1.00 84.81 111 LYS A CA 1
ATOM 899 C C . LYS A 1 111 ? 6.447 5.412 -17.372 1.00 84.81 111 LYS A C 1
ATOM 901 O O . LYS A 1 111 ? 6.842 4.254 -17.486 1.00 84.81 111 LYS A O 1
ATOM 906 N N . ILE A 1 112 ? 5.742 5.842 -16.331 1.00 84.62 112 ILE A N 1
ATOM 907 C CA . ILE A 1 112 ? 5.343 4.966 -15.231 1.00 84.62 112 ILE A CA 1
ATOM 908 C C . ILE A 1 112 ? 4.327 3.938 -15.681 1.00 84.62 112 ILE A C 1
ATOM 910 O O . ILE A 1 112 ? 4.485 2.773 -15.339 1.00 84.62 112 ILE A O 1
ATOM 914 N N . LEU A 1 113 ? 3.335 4.325 -16.481 1.00 85.69 113 LEU A N 1
ATOM 915 C CA . LEU A 1 113 ? 2.340 3.378 -16.965 1.00 85.69 113 LEU A CA 1
ATOM 916 C C . LEU A 1 113 ? 2.989 2.293 -17.833 1.00 85.69 113 LEU A C 1
ATOM 918 O O . LEU A 1 113 ? 2.726 1.109 -17.636 1.00 85.69 113 LEU A O 1
ATOM 922 N N . LYS A 1 114 ? 3.897 2.678 -18.741 1.00 84.62 114 LYS A N 1
ATOM 923 C CA . LYS A 1 114 ? 4.706 1.719 -19.514 1.00 84.62 114 LYS A CA 1
ATOM 924 C C . LYS A 1 114 ? 5.517 0.807 -18.594 1.00 84.62 114 LYS A C 1
ATOM 926 O O . LYS A 1 114 ? 5.554 -0.398 -18.816 1.00 84.62 114 LYS A O 1
ATOM 931 N N . TRP A 1 115 ? 6.133 1.363 -17.553 1.00 84.94 115 TRP A N 1
ATOM 932 C CA . TRP A 1 115 ? 6.912 0.588 -16.589 1.00 84.94 115 TRP A CA 1
ATOM 933 C C . TRP A 1 115 ? 6.052 -0.410 -15.805 1.00 84.94 115 TRP A C 1
ATOM 935 O O . TRP A 1 115 ? 6.405 -1.581 -15.716 1.00 84.94 115 TRP A O 1
ATOM 945 N N . MET A 1 116 ? 4.893 0.024 -15.311 1.00 87.94 116 MET A N 1
ATOM 946 C CA . MET A 1 116 ? 3.914 -0.825 -14.635 1.00 87.94 116 MET A CA 1
ATOM 947 C C . MET A 1 116 ? 3.402 -1.942 -15.552 1.00 87.94 116 MET A C 1
ATOM 949 O O . MET A 1 116 ? 3.305 -3.087 -15.121 1.00 87.94 116 MET A O 1
ATOM 953 N N . LEU A 1 117 ? 3.131 -1.653 -16.828 1.00 85.81 117 LEU A N 1
ATOM 954 C CA . LEU A 1 117 ? 2.735 -2.669 -17.809 1.00 85.81 117 LEU A CA 1
ATOM 955 C C . LEU A 1 117 ? 3.839 -3.707 -18.033 1.00 85.81 117 LEU A C 1
ATOM 957 O O . LEU A 1 117 ? 3.559 -4.904 -18.059 1.00 85.81 117 LEU A O 1
ATOM 961 N N . VAL A 1 118 ? 5.094 -3.262 -18.148 1.00 86.69 118 VAL A N 1
ATOM 962 C CA . VAL A 1 118 ? 6.248 -4.162 -18.262 1.00 86.69 118 VAL A CA 1
ATOM 963 C C . VAL A 1 118 ? 6.395 -5.011 -17.004 1.00 86.69 118 VAL A C 1
ATOM 965 O O . VAL A 1 118 ? 6.551 -6.217 -17.131 1.00 86.69 118 VAL A O 1
ATOM 968 N N . GLN A 1 119 ? 6.294 -4.433 -15.805 1.00 84.44 119 GLN A N 1
ATOM 969 C CA . GLN A 1 119 ? 6.328 -5.193 -14.550 1.00 84.44 119 GLN A CA 1
ATOM 970 C C . GLN A 1 119 ? 5.201 -6.226 -14.492 1.00 84.44 119 GLN A C 1
ATOM 972 O O . GLN A 1 119 ? 5.436 -7.389 -14.180 1.00 84.44 119 GLN A O 1
ATOM 977 N N . PHE A 1 120 ? 3.983 -5.833 -14.858 1.00 83.94 120 PHE A N 1
ATOM 978 C CA . PHE A 1 120 ? 2.839 -6.732 -14.898 1.00 83.94 120 PHE A CA 1
ATOM 979 C C . PHE A 1 120 ? 3.069 -7.918 -15.850 1.00 83.94 120 PHE A C 1
ATOM 981 O O . PHE A 1 120 ? 2.895 -9.066 -15.444 1.00 83.94 120 PHE A O 1
ATOM 988 N N . ALA A 1 121 ? 3.524 -7.657 -17.079 1.00 78.81 121 ALA A N 1
ATOM 989 C CA . ALA A 1 121 ? 3.774 -8.683 -18.093 1.00 78.81 121 ALA A CA 1
ATOM 990 C C . ALA A 1 121 ? 5.009 -9.549 -17.790 1.00 78.81 121 ALA A C 1
ATOM 992 O O . ALA A 1 121 ? 4.962 -10.772 -17.929 1.00 78.81 121 ALA A O 1
ATOM 993 N N . ALA A 1 122 ? 6.104 -8.935 -17.339 1.00 66.12 122 ALA A N 1
ATOM 994 C CA . ALA A 1 122 ? 7.318 -9.635 -16.938 1.00 66.12 122 ALA A CA 1
ATOM 995 C C . ALA A 1 122 ? 7.038 -10.602 -15.790 1.00 66.12 122 ALA A C 1
ATOM 997 O O . ALA A 1 122 ? 7.640 -11.665 -15.755 1.00 66.12 122 ALA A O 1
ATOM 998 N N . LEU A 1 123 ? 6.088 -10.298 -14.904 1.00 58.66 123 LEU A N 1
ATOM 999 C CA . LEU A 1 123 ? 5.662 -11.235 -13.870 1.00 58.66 123 LEU A CA 1
ATOM 1000 C C . LEU A 1 123 ? 4.840 -12.412 -14.377 1.00 58.66 123 LEU A C 1
ATOM 1002 O O . LEU A 1 123 ? 4.992 -13.500 -13.830 1.00 58.66 123 LEU A O 1
ATOM 1006 N N . VAL A 1 124 ? 4.029 -12.247 -15.423 1.00 52.72 124 VAL A N 1
ATOM 1007 C CA . VAL A 1 124 ? 3.399 -13.398 -16.096 1.00 52.72 124 VAL A CA 1
ATOM 1008 C C . VAL A 1 124 ? 4.485 -14.316 -16.670 1.00 52.72 124 VAL A C 1
ATOM 1010 O O . VAL A 1 124 ? 4.417 -15.533 -16.510 1.00 52.72 124 VAL A O 1
ATOM 1013 N N . PHE A 1 125 ? 5.537 -13.736 -17.253 1.00 45.28 125 PHE A N 1
ATOM 1014 C CA . PHE A 1 125 ? 6.690 -14.482 -17.764 1.00 45.28 125 PHE A CA 1
ATOM 1015 C C . PHE A 1 125 ? 7.545 -15.114 -16.656 1.00 45.28 125 PHE A C 1
ATOM 1017 O O . PHE A 1 125 ? 7.968 -16.259 -16.788 1.00 45.28 125 PHE A O 1
ATOM 1024 N N . PHE A 1 126 ? 7.783 -14.405 -15.550 1.00 47.28 126 PHE A N 1
ATOM 1025 C CA . PHE A 1 126 ? 8.576 -14.902 -14.428 1.00 47.28 126 PHE A CA 1
ATOM 1026 C C . PHE A 1 126 ? 7.840 -16.008 -13.678 1.00 47.28 126 PHE A C 1
ATOM 1028 O O . PHE A 1 126 ? 8.485 -16.967 -13.292 1.00 47.28 126 PHE A O 1
ATOM 1035 N N . LEU A 1 127 ? 6.509 -15.939 -13.540 1.00 43.44 127 LEU A N 1
ATOM 1036 C CA . LEU A 1 127 ? 5.701 -17.036 -12.996 1.00 43.44 127 LEU A CA 1
ATOM 1037 C C . LEU A 1 127 ? 5.821 -18.302 -13.850 1.00 43.44 127 LEU A C 1
ATOM 1039 O O . LEU A 1 127 ? 5.988 -19.374 -13.286 1.00 43.44 127 LEU A O 1
ATOM 1043 N N . ILE A 1 128 ? 5.817 -18.190 -15.184 1.00 44.12 128 ILE A N 1
ATOM 1044 C CA . ILE A 1 128 ? 6.042 -19.334 -16.087 1.00 44.12 128 ILE A CA 1
ATOM 1045 C C . ILE A 1 128 ? 7.482 -19.850 -15.964 1.00 44.12 128 ILE A C 1
ATOM 1047 O O . ILE A 1 128 ? 7.693 -21.054 -15.858 1.00 44.12 128 ILE A O 1
ATOM 1051 N N . SER A 1 129 ? 8.472 -18.955 -15.916 1.00 41.06 129 SER A N 1
ATOM 1052 C CA . SER A 1 129 ? 9.883 -19.336 -15.793 1.00 41.06 129 SER A CA 1
ATOM 1053 C C . SER A 1 129 ? 10.206 -19.956 -14.429 1.00 41.06 129 SER A C 1
ATOM 1055 O O . SER A 1 129 ? 10.960 -20.919 -14.374 1.00 41.06 129 SER A O 1
ATOM 1057 N N . PHE A 1 130 ? 9.597 -19.478 -13.337 1.00 40.72 130 PHE A N 1
ATOM 1058 C CA . PHE A 1 130 ? 9.713 -20.075 -12.003 1.00 40.72 130 PHE A CA 1
ATOM 1059 C C . PHE A 1 130 ? 8.947 -21.391 -11.904 1.00 40.72 130 PHE A C 1
ATOM 1061 O O . PHE A 1 130 ? 9.433 -22.288 -11.240 1.00 40.72 130 PHE A O 1
ATOM 1068 N N . TYR A 1 131 ? 7.798 -21.555 -12.570 1.00 40.62 131 TYR A N 1
ATOM 1069 C CA . TYR A 1 131 ? 7.115 -22.855 -12.627 1.00 40.62 131 TYR A CA 1
ATOM 1070 C C . TYR A 1 131 ? 7.935 -23.880 -13.420 1.00 40.62 131 TYR A C 1
ATOM 1072 O O . TYR A 1 131 ? 8.006 -25.036 -13.028 1.00 40.62 131 TYR A O 1
ATOM 1080 N N . ILE A 1 132 ? 8.598 -23.453 -14.499 1.00 39.03 132 ILE A N 1
ATOM 1081 C CA . ILE A 1 132 ? 9.522 -24.288 -15.276 1.00 39.03 132 ILE A CA 1
ATOM 1082 C C . ILE A 1 132 ? 10.784 -24.609 -14.465 1.00 39.03 132 ILE A C 1
ATOM 1084 O O . ILE A 1 132 ? 11.165 -25.772 -14.420 1.00 39.03 132 ILE A O 1
ATOM 1088 N N . TYR A 1 133 ? 11.395 -23.635 -13.779 1.00 34.31 133 TYR A N 1
ATOM 1089 C CA . TYR A 1 133 ? 12.553 -23.871 -12.905 1.00 34.31 133 TYR A CA 1
ATOM 1090 C C . TYR A 1 133 ? 12.199 -24.728 -11.687 1.00 34.31 133 TYR A C 1
ATOM 1092 O O . TYR A 1 133 ? 12.940 -25.641 -11.369 1.00 34.31 133 TYR A O 1
ATOM 1100 N N . PHE A 1 134 ? 11.044 -24.514 -11.057 1.00 31.47 134 PHE A N 1
ATOM 1101 C CA . PHE A 1 134 ? 10.558 -25.334 -9.946 1.00 31.47 134 PHE A CA 1
ATOM 1102 C C . PHE A 1 134 ? 10.221 -26.763 -10.406 1.00 31.47 134 PHE A C 1
ATOM 1104 O O . PHE A 1 134 ? 10.536 -27.718 -9.710 1.00 31.47 134 PHE A O 1
ATOM 1111 N N . ILE A 1 135 ? 9.669 -26.946 -11.616 1.00 39.12 135 ILE A N 1
ATOM 1112 C CA . ILE A 1 135 ? 9.499 -28.278 -12.227 1.00 39.12 135 ILE A CA 1
ATOM 1113 C C . ILE A 1 135 ? 10.854 -28.924 -12.577 1.00 39.12 135 ILE A C 1
ATOM 1115 O O . ILE A 1 135 ? 10.997 -30.138 -12.433 1.00 39.12 135 ILE A O 1
ATOM 1119 N N . LEU A 1 136 ? 11.841 -28.140 -13.021 1.00 38.00 136 LEU A N 1
A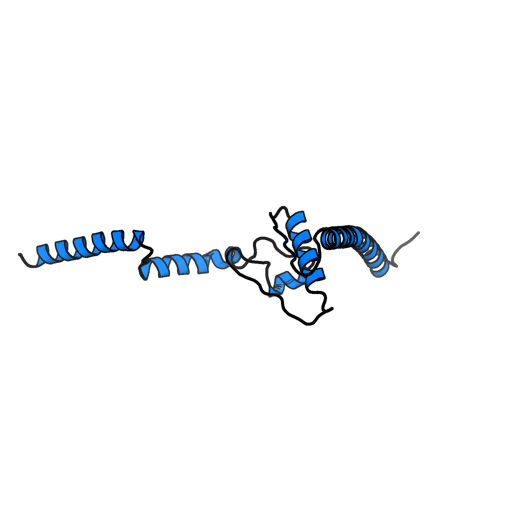TOM 1120 C CA . LEU A 1 136 ? 13.187 -28.620 -13.355 1.00 38.00 136 LEU A CA 1
ATOM 1121 C C . LEU A 1 136 ? 14.026 -28.966 -12.112 1.00 38.00 136 LEU A C 1
ATOM 1123 O O . LEU A 1 136 ? 14.788 -29.927 -12.177 1.00 38.00 136 LEU A O 1
ATOM 1127 N N . ASP A 1 137 ? 13.867 -28.244 -11.000 1.00 39.38 137 ASP A N 1
ATOM 1128 C CA . ASP A 1 137 ? 14.553 -28.519 -9.729 1.00 39.38 137 ASP A CA 1
ATOM 1129 C C . ASP A 1 137 ? 13.903 -29.681 -8.949 1.00 39.38 137 ASP A C 1
ATOM 1131 O O . ASP A 1 137 ? 14.625 -30.461 -8.329 1.00 39.38 137 ASP A O 1
ATOM 1135 N N . ASP A 1 138 ? 12.576 -29.880 -9.026 1.00 44.69 138 ASP A N 1
ATOM 1136 C CA . ASP A 1 138 ? 11.894 -30.935 -8.252 1.00 44.69 138 ASP A CA 1
ATOM 1137 C C . ASP A 1 138 ? 11.673 -32.273 -8.984 1.00 44.69 138 ASP A C 1
ATOM 1139 O O . ASP A 1 138 ? 11.320 -33.253 -8.322 1.00 44.69 138 ASP A O 1
ATOM 1143 N N . LYS A 1 139 ? 11.892 -32.400 -10.306 1.00 36.47 139 LYS A N 1
ATOM 1144 C CA . LYS A 1 139 ? 11.822 -33.709 -10.998 1.00 36.47 139 LYS A CA 1
ATOM 1145 C C . LYS A 1 139 ? 12.765 -33.861 -12.196 1.00 36.47 139 LYS A C 1
ATOM 1147 O O . LYS A 1 139 ? 12.334 -33.957 -13.342 1.00 36.47 139 LYS A O 1
ATOM 1152 N N . ILE A 1 140 ? 14.024 -34.178 -11.894 1.00 38.66 140 ILE A N 1
ATOM 1153 C CA . ILE A 1 140 ? 14.661 -35.361 -12.500 1.00 38.66 140 ILE A CA 1
ATOM 1154 C C . ILE A 1 140 ? 14.249 -36.569 -11.644 1.00 38.66 140 ILE A C 1
ATOM 1156 O O . ILE A 1 140 ? 15.000 -37.059 -10.808 1.00 38.66 140 ILE A O 1
ATOM 1160 N N . ALA A 1 141 ? 13.005 -37.021 -11.806 1.00 34.38 141 ALA A N 1
ATOM 1161 C CA . ALA A 1 141 ? 12.549 -38.313 -11.299 1.00 34.38 141 ALA A CA 1
ATOM 1162 C C . ALA A 1 141 ? 11.338 -38.802 -12.110 1.00 34.38 141 ALA A C 1
ATOM 1164 O O . ALA A 1 141 ? 10.242 -38.253 -11.998 1.00 34.38 141 ALA A O 1
ATOM 1165 N N . CYS A 1 142 ? 11.571 -39.892 -12.852 1.00 25.30 142 CYS A N 1
ATOM 1166 C CA . CYS A 1 142 ? 10.641 -40.706 -13.650 1.00 25.30 142 CYS A CA 1
ATOM 1167 C C . CYS A 1 142 ? 10.220 -40.157 -15.025 1.00 25.30 142 CYS A C 1
ATOM 1169 O O . CYS A 1 142 ? 9.439 -39.219 -15.110 1.00 25.30 142 CYS A O 1
ATOM 1171 N N . TYR A 1 143 ? 10.828 -40.677 -16.108 1.00 23.89 143 TYR A N 1
ATOM 1172 C CA . TYR A 1 143 ? 10.381 -41.843 -16.925 1.00 23.89 143 TYR A CA 1
ATOM 1173 C C . TYR A 1 143 ? 9.109 -41.487 -17.725 1.00 23.89 143 TYR A C 1
ATOM 1175 O O . TYR A 1 143 ? 8.067 -41.256 -17.125 1.00 23.89 143 TYR A O 1
ATOM 1183 N N . ARG A 1 144 ? 9.099 -41.422 -19.060 1.00 30.27 144 ARG A N 1
ATOM 1184 C CA . ARG A 1 144 ? 9.654 -42.316 -20.087 1.00 30.27 144 ARG A CA 1
ATOM 1185 C C . ARG A 1 144 ? 9.748 -41.570 -21.419 1.00 30.27 144 ARG A C 1
ATOM 1187 O O . ARG A 1 144 ? 8.885 -40.692 -21.632 1.00 30.27 144 ARG A O 1
#

Foldseek 3Di:
DVVVVVVVVVVVVVVVVVVVVVVVVDDDPVRVVVVVVVCVVVVVVQQAAPDAQPVCNVCCVPRNYHGPPDDDDDDDDPPPCPLVVVLLVQVSCVVVVHDDDDDDDPDDPVVSVVSSVCSVVVVVVVVVVVVVVVCVVPDPDDDD

pLDDT: mean 75.26, std 17.27, range [23.89, 93.81]

InterPro domains:
  IPR007694 DNA helicase, DnaB-like, C-terminal [PF03796] (56-120)
  IPR007694 DNA helicase, DnaB-like, C-terminal [PS51199] (45-144)
  IPR027032 Twinkle-like protein [PTHR12873] (4-122)
  IPR027417 P-loop containing nucleoside triphosphate hydrolase [G3DSA:3.40.50.300] (29-128)
  IPR027417 P-loop containing nucleoside triphosphate hydrolase [SSF52540] (56-116)

Radius of gyration: 27.15 Å; chains: 1; bounding box: 52×61×74 Å